Protein AF-A0A2J8SAN3-F1 (afdb_monomer)

Solvent-accessible surface area (backbone atoms only — not comparable to full-atom values): 4499 Å² total; per-residue (Å²): 109,90,75,48,44,76,49,7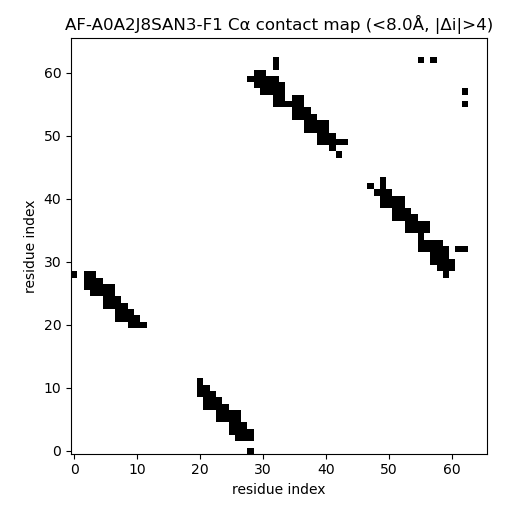3,51,75,64,91,64,97,70,78,79,88,71,86,50,63,51,76,48,78,46,79,68,73,40,73,58,41,80,63,52,72,47,78,49,66,63,98,47,93,93,55,80,66,46,80,47,71,48,48,91,42,38,37,72,78,74,83,88,133

pLDDT: mean 91.6, std 6.85, range [69.81, 97.62]

InterPro domains:
  IPR013783 Immunoglobulin-like fold [G3DSA:2.60.40.10] (1-37)
  IPR036179 Immunoglobulin-like domain superfamily [SSF48726] (2-57)
  IPR042474 Cell surface A33 antigen [PTHR44969] (1-66)

Foldseek 3Di:
DVPFDKDKDADDDPDDPPDDRIDIDGDDDWDQFADKDWDKADDPDPPDDIDIDIAGPDTPPGDDDD

Mean predicted aligned error: 6.21 Å

Organism: Pongo abelii (NCBI:txid9601)

Secondary structure (DSSP, 8-state):
-TT-EEEEEE---SS---S--EEEEEE---BPPPPPEEEEES---TT---EEEEE-S--BSPP---

Sequence (66 aa):
MADNGTYECSVSLMSDLEGTTKSRVRLLVLVPPSQPECIIEGETIIGNNIQLTCQSKEGSPTPQYS

Structure (mmCIF, N/CA/C/O backbone):
data_AF-A0A2J8SAN3-F1
#
_entry.id   AF-A0A2J8SAN3-F1
#
loop_
_atom_site.group_PDB
_atom_site.id
_atom_site.type_symbol
_atom_site.label_atom_id
_atom_site.label_alt_id
_atom_site.label_comp_id
_atom_site.label_asym_id
_atom_site.label_entity_id
_atom_site.label_seq_id
_atom_site.pdbx_PDB_ins_code
_atom_site.Cartn_x
_atom_site.Cartn_y
_atom_site.Cartn_z
_atom_site.occupancy
_atom_site.B_iso_or_equiv
_atom_site.auth_seq_id
_atom_site.auth_comp_id
_atom_site.auth_asym_id
_atom_site.auth_atom_id
_atom_site.pdbx_PDB_model_num
ATOM 1 N N . MET A 1 1 ? -2.900 -2.718 -8.160 1.00 79.00 1 MET A N 1
ATOM 2 C CA . MET A 1 1 ? -1.737 -3.390 -7.527 1.00 79.00 1 MET A CA 1
ATOM 3 C C . MET A 1 1 ? -1.070 -4.400 -8.449 1.00 79.00 1 MET A C 1
ATOM 5 O O . MET A 1 1 ? 0.140 -4.522 -8.356 1.00 79.00 1 MET A O 1
ATOM 9 N N . ALA A 1 2 ? -1.814 -5.108 -9.311 1.00 91.31 2 ALA A N 1
ATOM 10 C CA . ALA A 1 2 ? -1.250 -6.106 -10.227 1.00 91.31 2 ALA A CA 1
ATOM 11 C C . ALA A 1 2 ? -0.122 -5.561 -11.127 1.00 91.31 2 ALA A C 1
ATOM 13 O O . ALA A 1 2 ? 0.821 -6.286 -11.411 1.00 91.31 2 ALA A O 1
ATOM 14 N N . ASP A 1 3 ? -0.179 -4.273 -11.483 1.00 94.50 3 ASP A N 1
ATOM 15 C CA . ASP A 1 3 ? 0.838 -3.612 -12.313 1.00 94.50 3 ASP A CA 1
ATOM 16 C C . ASP A 1 3 ? 2.031 -3.045 -11.518 1.00 94.50 3 ASP A C 1
ATOM 18 O O . ASP A 1 3 ? 2.894 -2.369 -12.071 1.00 94.50 3 ASP A O 1
ATOM 22 N N . ASN A 1 4 ? 2.105 -3.268 -10.200 1.00 95.56 4 ASN A N 1
ATOM 23 C CA . ASN A 1 4 ? 3.301 -2.889 -9.449 1.00 95.56 4 ASN A CA 1
ATOM 24 C C . ASN A 1 4 ? 4.472 -3.766 -9.868 1.00 95.56 4 ASN A C 1
ATOM 26 O O . ASN A 1 4 ? 4.425 -4.987 -9.731 1.00 95.56 4 ASN A O 1
ATOM 30 N N . GLY A 1 5 ? 5.565 -3.142 -10.291 1.00 96.06 5 GLY A N 1
ATOM 31 C CA . GLY A 1 5 ? 6.727 -3.906 -10.704 1.00 96.06 5 GLY A CA 1
ATOM 32 C C . GLY A 1 5 ? 7.824 -3.074 -11.332 1.00 96.06 5 GLY A C 1
ATOM 33 O O . GLY A 1 5 ? 7.724 -1.857 -11.499 1.00 96.06 5 GLY A O 1
ATOM 34 N N . THR A 1 6 ? 8.898 -3.770 -11.681 1.00 97.62 6 THR A N 1
ATOM 35 C CA . THR A 1 6 ? 9.966 -3.226 -12.512 1.00 97.62 6 THR A CA 1
ATOM 36 C C . THR A 1 6 ? 9.781 -3.769 -13.915 1.00 97.62 6 THR A C 1
ATOM 38 O O . THR A 1 6 ? 9.819 -4.980 -14.121 1.00 97.62 6 THR A O 1
ATOM 41 N N . TYR A 1 7 ? 9.601 -2.870 -14.870 1.00 97.31 7 TYR A N 1
ATOM 42 C CA . TYR A 1 7 ? 9.436 -3.198 -16.277 1.00 97.31 7 TYR A CA 1
ATOM 43 C C . TYR A 1 7 ? 10.755 -2.948 -17.005 1.00 97.31 7 TYR A C 1
ATOM 45 O O . TYR A 1 7 ? 11.444 -1.965 -16.728 1.00 97.31 7 TYR A O 1
ATOM 53 N N . GLU A 1 8 ? 11.112 -3.840 -17.926 1.00 97.00 8 GLU A N 1
ATOM 54 C CA . GLU A 1 8 ? 12.298 -3.719 -18.774 1.00 97.00 8 GLU A CA 1
ATOM 55 C C . GLU A 1 8 ? 11.858 -3.621 -20.235 1.00 97.00 8 GLU A C 1
ATOM 57 O O . GLU A 1 8 ? 11.162 -4.493 -20.749 1.00 97.00 8 GLU A O 1
ATOM 62 N N . CYS A 1 9 ? 12.284 -2.555 -20.903 1.00 94.19 9 CYS A N 1
ATOM 63 C CA . CYS A 1 9 ? 12.242 -2.456 -22.351 1.00 94.19 9 CYS A CA 1
ATOM 64 C C . CYS A 1 9 ? 13.544 -3.039 -22.905 1.00 94.19 9 CYS A C 1
ATOM 66 O O . CYS A 1 9 ? 14.621 -2.669 -22.433 1.00 94.19 9 CYS A O 1
ATOM 68 N N . SER A 1 10 ? 13.450 -3.935 -23.890 1.00 92.06 10 SER A N 1
ATOM 69 C CA . SER A 1 10 ? 14.609 -4.530 -24.558 1.00 92.06 10 SER A CA 1
ATOM 70 C C . SER A 1 10 ? 14.434 -4.498 -26.071 1.00 92.06 10 SER A C 1
ATOM 72 O O . SER A 1 10 ? 13.348 -4.783 -26.574 1.00 92.06 10 SER A O 1
ATOM 74 N N . VAL A 1 11 ? 15.501 -4.143 -26.782 1.00 89.94 11 VAL A N 1
ATOM 75 C CA . VAL A 1 11 ? 15.524 -4.054 -28.245 1.00 89.94 11 VAL A CA 1
ATOM 76 C C . VA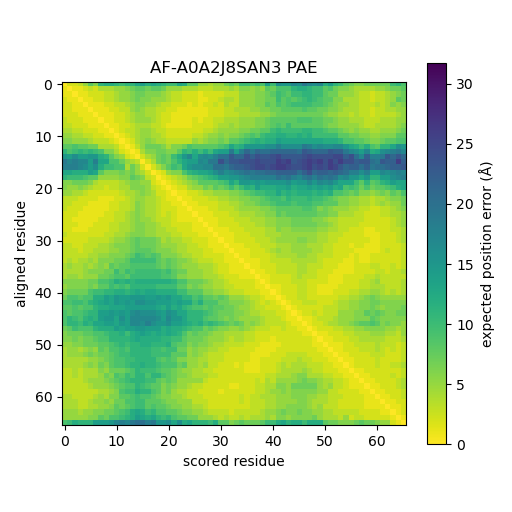L A 1 11 ? 16.481 -5.114 -28.786 1.00 89.94 11 VAL A C 1
ATOM 78 O O . VAL A 1 11 ? 17.624 -5.196 -28.338 1.00 89.94 11 VAL A O 1
ATOM 81 N N . SER A 1 12 ? 16.025 -5.922 -29.749 1.00 86.25 12 SER A N 1
ATOM 82 C CA . SER A 1 12 ? 16.872 -6.890 -30.457 1.00 86.25 12 SER A CA 1
ATOM 83 C C . SER A 1 12 ? 17.161 -6.414 -31.880 1.00 86.25 12 SER A C 1
ATOM 85 O O . SER A 1 12 ? 16.262 -6.395 -32.722 1.00 86.25 12 SER A O 1
ATOM 87 N N . LEU A 1 13 ? 18.414 -6.061 -32.157 1.00 81.12 13 LEU A N 1
ATOM 88 C CA . LEU A 1 13 ? 18.898 -5.720 -33.496 1.00 81.12 13 LEU A CA 1
ATOM 89 C C . LEU A 1 13 ? 19.777 -6.864 -34.016 1.00 81.12 13 LEU A C 1
ATOM 91 O O . LEU A 1 13 ? 20.558 -7.439 -33.259 1.00 81.12 13 LEU A O 1
ATOM 95 N N . MET A 1 14 ? 19.625 -7.227 -35.294 1.00 76.00 14 MET A N 1
ATOM 96 C CA . MET A 1 14 ? 20.392 -8.325 -35.912 1.00 76.00 14 MET A CA 1
ATOM 97 C C . MET A 1 14 ? 21.829 -7.913 -36.277 1.00 76.00 14 MET A C 1
ATOM 99 O O . MET A 1 14 ? 22.708 -8.762 -36.382 1.00 76.00 14 MET A O 1
ATOM 103 N N . SER A 1 15 ? 22.067 -6.615 -36.445 1.00 74.56 15 SER A N 1
ATOM 104 C CA . SER A 1 15 ? 23.364 -5.983 -36.687 1.00 74.56 15 SER A CA 1
ATOM 105 C C . SER A 1 15 ? 23.283 -4.540 -36.176 1.00 74.56 15 SER A C 1
ATOM 107 O O . SER A 1 15 ? 22.209 -3.950 -36.259 1.00 74.56 15 SER A O 1
ATOM 109 N N . ASP A 1 16 ? 24.393 -4.013 -35.654 1.00 71.00 16 ASP A N 1
ATOM 110 C CA . ASP A 1 16 ? 24.511 -2.819 -34.793 1.00 71.00 16 ASP A CA 1
ATOM 111 C C . ASP A 1 16 ? 23.953 -2.970 -33.369 1.00 71.00 16 ASP A C 1
ATOM 113 O O . ASP A 1 16 ? 22.762 -2.847 -33.100 1.00 71.00 16 ASP A O 1
ATOM 117 N N . LEU A 1 17 ? 24.877 -3.203 -32.432 1.00 69.81 17 LEU A N 1
ATOM 118 C CA . LEU A 1 17 ? 24.652 -3.202 -30.981 1.00 69.81 17 LEU A CA 1
ATOM 119 C C . LEU A 1 17 ? 25.254 -1.957 -30.301 1.00 69.81 17 LEU A C 1
ATOM 121 O O . LEU A 1 17 ? 25.326 -1.913 -29.073 1.00 69.81 17 LEU A O 1
ATOM 125 N N . GLU A 1 18 ? 25.705 -0.954 -31.061 1.00 74.75 18 GLU A N 1
ATOM 126 C CA . GLU A 1 18 ? 26.173 0.304 -30.472 1.00 74.75 18 GLU A CA 1
ATOM 127 C C . GLU A 1 18 ? 24.991 1.085 -29.871 1.00 74.75 18 GLU A C 1
ATOM 129 O O . GLU A 1 18 ? 24.097 1.542 -30.578 1.00 74.75 18 GLU A O 1
ATOM 134 N N . GLY A 1 19 ? 24.980 1.230 -28.542 1.00 76.88 19 GLY A N 1
ATOM 135 C CA . GLY A 1 19 ? 23.981 2.009 -27.803 1.00 76.88 19 GLY A CA 1
ATOM 136 C C . GLY A 1 19 ? 23.329 1.261 -26.634 1.00 76.88 19 GLY A C 1
ATOM 137 O O . GLY A 1 19 ? 23.711 0.151 -26.264 1.00 76.88 19 GLY A O 1
ATOM 138 N N . THR A 1 20 ? 22.328 1.889 -26.014 1.00 83.12 20 THR A N 1
ATOM 139 C CA . THR A 1 20 ? 21.572 1.312 -24.891 1.00 83.12 20 THR A CA 1
ATOM 140 C C . THR A 1 20 ? 20.473 0.386 -25.411 1.00 83.12 20 THR A C 1
ATOM 142 O O . THR A 1 20 ? 19.450 0.846 -25.909 1.00 83.12 20 THR A O 1
ATOM 145 N N . THR A 1 21 ? 20.652 -0.925 -25.261 1.0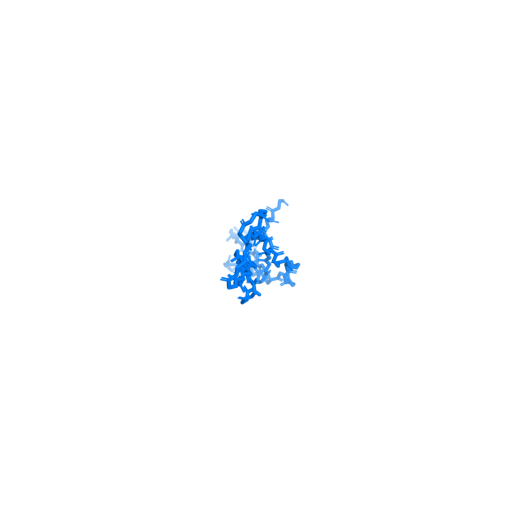0 87.31 21 THR A N 1
ATOM 146 C CA . THR A 1 21 ? 19.702 -1.943 -25.757 1.00 87.31 21 THR A CA 1
ATOM 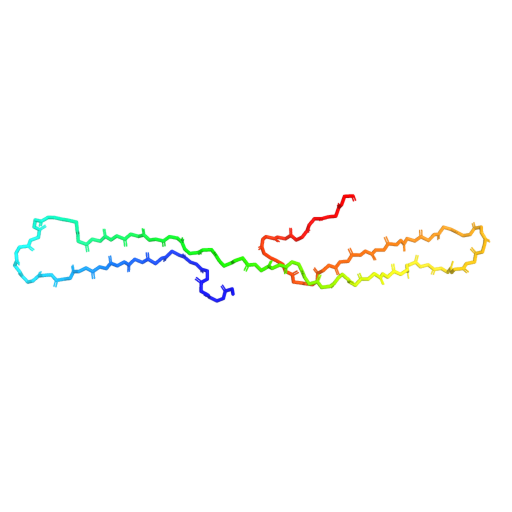147 C C . THR A 1 21 ? 18.604 -2.302 -24.759 1.00 87.31 21 THR A C 1
ATOM 149 O O . THR A 1 21 ? 17.633 -2.976 -25.115 1.00 87.31 21 THR A O 1
ATOM 152 N N . LYS A 1 22 ? 18.747 -1.865 -23.501 1.00 91.81 22 LYS A N 1
ATOM 153 C CA . LYS A 1 22 ? 17.811 -2.142 -22.412 1.00 91.81 22 LYS A CA 1
ATOM 154 C C . LYS A 1 22 ? 17.612 -0.935 -21.510 1.00 91.81 22 LYS A C 1
ATOM 156 O O . LYS A 1 22 ? 18.573 -0.260 -21.155 1.00 91.81 22 LYS A O 1
ATOM 161 N N . SER A 1 23 ? 16.376 -0.713 -21.076 1.00 94.06 23 SER A N 1
ATOM 162 C CA . SER A 1 23 ? 16.034 0.328 -20.103 1.00 94.06 23 SER A CA 1
ATOM 163 C C . SER A 1 23 ? 14.996 -0.184 -19.112 1.00 94.06 23 SER A C 1
ATOM 165 O O . SER A 1 23 ? 14.104 -0.942 -19.490 1.00 94.06 23 SER A O 1
ATOM 167 N N . ARG A 1 24 ? 15.111 0.215 -17.841 1.00 96.88 24 ARG A N 1
ATOM 168 C CA . ARG A 1 24 ? 14.213 -0.220 -16.764 1.00 96.88 24 ARG A CA 1
ATOM 169 C C . ARG A 1 24 ? 13.443 0.949 -16.175 1.00 96.88 24 ARG A C 1
ATOM 171 O O . ARG A 1 24 ? 13.998 2.025 -15.976 1.00 96.88 24 ARG A O 1
ATOM 178 N N . VAL A 1 25 ? 12.192 0.693 -15.812 1.00 97.06 25 VAL A N 1
ATOM 179 C CA . VAL A 1 25 ? 11.337 1.625 -15.074 1.00 97.06 25 VAL A CA 1
ATOM 180 C C . VAL A 1 25 ? 10.672 0.903 -13.910 1.00 97.06 25 VAL A C 1
ATOM 182 O O . VAL A 1 25 ? 10.289 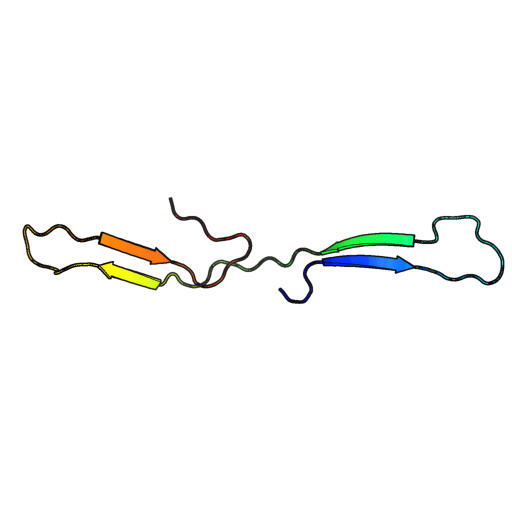-0.259 -14.026 1.00 97.06 25 VAL A O 1
ATOM 185 N N . ARG A 1 26 ? 10.537 1.587 -12.772 1.00 97.00 26 ARG A N 1
ATOM 186 C CA . ARG A 1 26 ? 9.796 1.084 -11.613 1.00 97.00 26 ARG A CA 1
ATOM 187 C C . ARG A 1 26 ? 8.431 1.757 -11.568 1.00 97.00 26 ARG A C 1
ATOM 189 O O . ARG A 1 26 ? 8.361 2.976 -11.440 1.00 97.00 26 ARG A O 1
ATOM 196 N N . LEU A 1 27 ? 7.372 0.960 -11.644 1.00 96.62 27 LEU A N 1
ATOM 197 C CA . LEU A 1 27 ? 5.996 1.419 -11.524 1.00 96.62 27 LEU A CA 1
ATOM 198 C C . LEU A 1 27 ? 5.489 1.151 -10.106 1.00 96.62 27 LEU A C 1
ATOM 200 O O . LEU A 1 27 ? 5.540 0.018 -9.621 1.00 96.62 27 LEU A O 1
ATOM 204 N N . LEU A 1 28 ? 5.017 2.213 -9.452 1.00 95.50 28 LEU A N 1
ATOM 205 C CA . LEU A 1 28 ? 4.335 2.152 -8.165 1.00 95.50 28 LEU A CA 1
ATOM 206 C C . LEU A 1 28 ? 2.938 2.763 -8.304 1.00 95.50 28 LEU A C 1
ATOM 208 O O . LEU A 1 28 ? 2.785 3.955 -8.552 1.00 95.50 28 LEU A O 1
ATOM 212 N N . VAL A 1 29 ? 1.929 1.928 -8.118 1.00 95.88 29 VAL A N 1
ATOM 213 C CA . VAL A 1 29 ? 0.512 2.258 -8.084 1.00 95.88 29 VAL A CA 1
ATOM 214 C C . VAL A 1 29 ? 0.152 2.647 -6.661 1.00 95.88 29 VAL A C 1
ATOM 216 O O . VAL A 1 29 ? 0.264 1.836 -5.739 1.00 95.88 29 VAL A O 1
ATOM 219 N N . LEU A 1 30 ? -0.297 3.888 -6.508 1.00 95.31 30 LEU A N 1
ATOM 220 C CA . LEU A 1 30 ? -0.784 4.432 -5.250 1.00 95.31 30 LEU A CA 1
ATOM 221 C C . LEU A 1 30 ? -2.298 4.278 -5.173 1.00 95.31 30 LEU A C 1
ATOM 223 O O . LEU A 1 30 ? -2.997 4.398 -6.180 1.00 95.31 30 LEU A O 1
ATOM 227 N N . VAL A 1 31 ? -2.790 4.016 -3.967 1.00 95.06 31 VAL A N 1
ATOM 228 C CA . VAL A 1 31 ? -4.220 3.869 -3.696 1.00 95.06 31 VAL A CA 1
ATOM 229 C C . VAL A 1 31 ? -4.532 4.681 -2.445 1.00 95.06 31 VAL A C 1
ATOM 231 O O . VAL A 1 31 ? -3.852 4.487 -1.433 1.00 95.06 31 VAL A O 1
ATOM 234 N N . PRO A 1 32 ? -5.511 5.599 -2.487 1.00 95.19 32 PRO A N 1
ATOM 235 C CA . PRO A 1 32 ? -5.921 6.312 -1.287 1.00 95.19 32 PRO A CA 1
ATOM 236 C C . PRO A 1 32 ? -6.453 5.322 -0.238 1.00 95.19 32 PRO A C 1
ATOM 238 O O . PRO A 1 32 ? -7.009 4.288 -0.613 1.00 95.19 32 PRO A O 1
ATOM 241 N N . PRO A 1 33 ? -6.312 5.618 1.065 1.00 96.06 33 PRO A N 1
ATOM 242 C CA . PRO A 1 33 ? -6.961 4.825 2.096 1.00 96.06 33 PRO A CA 1
ATOM 243 C C . PRO A 1 33 ? -8.465 4.710 1.835 1.00 96.06 33 PRO A C 1
ATOM 245 O O . PRO A 1 33 ? -9.114 5.700 1.486 1.00 96.06 33 PRO A O 1
ATOM 248 N N . SER A 1 34 ? -9.031 3.520 2.026 1.00 95.75 34 SER A N 1
ATOM 249 C CA . SER A 1 34 ? -10.486 3.350 2.004 1.00 95.75 34 SER A CA 1
ATOM 250 C C . SER A 1 34 ? -11.137 4.122 3.153 1.00 95.75 34 SER A C 1
ATOM 252 O O . SER A 1 34 ? -10.466 4.518 4.112 1.00 95.75 34 SER A O 1
ATOM 254 N N . GLN A 1 35 ? -12.464 4.267 3.115 1.00 95.62 35 GLN A N 1
ATOM 255 C CA . GLN A 1 35 ? -13.204 4.701 4.299 1.00 95.62 35 GLN A CA 1
ATOM 256 C C . GLN A 1 35 ? -12.825 3.800 5.494 1.00 95.62 35 GLN A C 1
ATOM 258 O O . GLN A 1 35 ? -12.789 2.576 5.325 1.00 95.62 35 GLN A O 1
ATOM 263 N N . PRO A 1 36 ? -12.472 4.376 6.657 1.00 95.62 36 PRO A N 1
ATOM 264 C CA . PRO A 1 36 ? -12.078 3.589 7.812 1.00 95.62 36 PRO A CA 1
ATOM 265 C C . PRO A 1 36 ? -13.292 2.885 8.410 1.00 95.62 36 PRO A C 1
ATOM 267 O O . PRO A 1 36 ? -14.357 3.479 8.584 1.00 95.62 36 PRO A O 1
ATOM 270 N N . GLU A 1 37 ? -13.106 1.623 8.764 1.00 95.25 37 GLU A N 1
ATOM 271 C CA . GLU A 1 37 ? -14.038 0.874 9.593 1.00 95.25 37 GLU A CA 1
ATOM 272 C C . GLU A 1 37 ? -13.657 1.119 11.045 1.00 95.25 37 GLU A C 1
ATOM 274 O O . GLU A 1 37 ? -12.548 0.777 11.453 1.00 95.25 37 GLU A O 1
ATOM 279 N N . CYS A 1 38 ? -14.553 1.747 11.805 1.00 94.69 38 CYS A N 1
ATOM 280 C CA . CYS A 1 38 ? -14.346 2.013 13.221 1.00 94.69 38 CYS A CA 1
ATOM 281 C C . CYS A 1 38 ? -15.247 1.116 14.070 1.00 94.69 38 CYS A C 1
ATOM 283 O O . CYS A 1 38 ? -16.442 0.983 13.798 1.00 94.69 38 CYS A O 1
ATOM 285 N N . ILE A 1 39 ? -14.658 0.497 15.088 1.00 94.44 39 ILE A N 1
ATOM 286 C CA . ILE A 1 39 ? -15.268 -0.547 15.906 1.00 94.44 39 ILE A CA 1
ATOM 287 C C . ILE A 1 39 ? -15.057 -0.202 17.381 1.00 94.44 39 ILE A C 1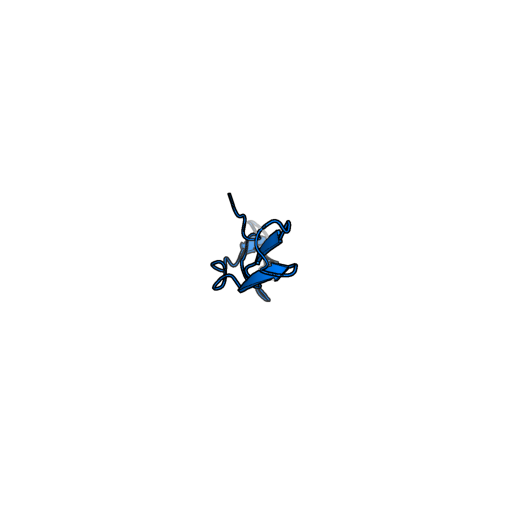
ATOM 289 O O . ILE A 1 39 ? -14.037 0.371 17.771 1.00 94.44 39 ILE A O 1
ATOM 293 N N . ILE A 1 40 ? -16.053 -0.547 18.194 1.00 95.38 40 ILE A N 1
ATOM 294 C CA . ILE A 1 40 ? -15.977 -0.484 19.650 1.00 95.38 40 ILE A CA 1
ATOM 295 C C . ILE A 1 40 ? -15.784 -1.906 20.166 1.00 95.38 40 ILE A C 1
ATOM 297 O O . ILE A 1 40 ? -16.623 -2.775 19.931 1.00 95.38 40 ILE A O 1
ATOM 301 N N . GLU A 1 41 ? -14.691 -2.130 20.880 1.00 95.56 41 GLU A N 1
ATOM 302 C CA . GLU A 1 41 ? -14.391 -3.379 21.565 1.00 95.56 41 GLU A CA 1
ATOM 303 C C . GLU A 1 41 ? -14.649 -3.198 23.067 1.00 95.56 41 GLU A C 1
ATOM 305 O O . GLU A 1 41 ? -14.027 -2.364 23.730 1.00 95.56 41 GLU A O 1
ATOM 310 N N . GLY A 1 42 ? -15.595 -3.973 23.600 1.00 93.06 42 GLY A N 1
ATOM 311 C CA . GLY A 1 42 ? -16.033 -3.914 24.998 1.00 93.06 42 GLY A CA 1
ATOM 312 C C . GLY A 1 42 ? -17.495 -3.488 25.162 1.00 93.06 42 GLY A C 1
ATOM 313 O O . GLY A 1 42 ? -18.185 -3.153 24.200 1.00 93.06 42 GLY A O 1
ATOM 314 N N . GLU A 1 43 ? -17.985 -3.523 26.401 1.00 93.81 43 GLU A N 1
ATOM 315 C CA . GLU A 1 43 ? -19.361 -3.138 26.727 1.00 93.81 43 GLU A CA 1
ATOM 316 C C . GLU A 1 43 ? -19.466 -1.633 26.989 1.00 93.81 43 GLU A C 1
ATOM 318 O O . GLU A 1 43 ? -18.762 -1.087 27.840 1.00 93.81 43 GLU A O 1
ATOM 323 N N . THR A 1 44 ? -20.394 -0.962 26.301 1.00 91.31 44 THR A N 1
ATOM 324 C CA . THR A 1 44 ? -20.630 0.487 26.410 1.00 91.31 44 THR A CA 1
ATOM 325 C C . THR A 1 44 ? -21.423 0.846 27.672 1.00 91.31 44 THR A C 1
ATOM 327 O O . THR A 1 44 ? -22.542 1.359 27.599 1.00 91.31 44 THR A O 1
ATOM 330 N N . ILE A 1 45 ? -20.855 0.542 28.838 1.00 94.94 45 ILE A N 1
ATOM 331 C CA . ILE A 1 45 ? -21.430 0.801 30.162 1.00 94.94 45 ILE A CA 1
ATOM 332 C C . ILE A 1 45 ? -20.559 1.827 30.891 1.00 94.94 45 ILE A C 1
ATOM 334 O O . ILE A 1 45 ? -19.332 1.794 30.821 1.00 94.94 45 ILE A O 1
ATOM 338 N N . ILE A 1 46 ? -21.199 2.755 31.604 1.00 93.56 46 ILE A N 1
ATOM 339 C CA . ILE A 1 46 ? -20.507 3.800 32.366 1.00 93.56 46 ILE A CA 1
ATOM 340 C C . ILE A 1 46 ? -19.578 3.160 33.406 1.00 93.56 46 ILE A C 1
ATOM 342 O O . ILE A 1 46 ? -20.012 2.337 34.207 1.00 93.56 46 ILE A O 1
ATOM 346 N N . GLY A 1 47 ? -18.311 3.582 33.410 1.00 94.69 47 GLY A N 1
ATOM 347 C CA . GLY A 1 47 ? -17.278 3.072 34.316 1.00 94.69 47 GLY A CA 1
ATOM 348 C C . GLY A 1 47 ? -16.456 1.909 33.753 1.00 94.69 47 GLY A C 1
ATOM 349 O O . GLY A 1 47 ? -15.425 1.584 34.338 1.00 94.69 47 GLY A O 1
ATOM 350 N N . ASN A 1 48 ? -16.853 1.326 32.615 1.00 95.19 48 ASN A N 1
ATOM 351 C CA . ASN A 1 48 ? -16.069 0.294 31.939 1.00 95.19 48 ASN A CA 1
ATOM 352 C C . ASN A 1 48 ? -15.007 0.904 31.019 1.00 95.19 48 ASN A C 1
ATOM 354 O O . ASN A 1 48 ? -15.219 1.940 30.384 1.00 95.19 48 ASN A O 1
ATOM 358 N N . ASN A 1 49 ? -13.878 0.205 30.902 1.00 95.56 49 ASN A N 1
ATOM 359 C CA . ASN A 1 49 ? -12.890 0.488 29.870 1.00 95.56 49 ASN A CA 1
ATOM 360 C C . ASN A 1 49 ? -13.339 -0.148 28.553 1.00 95.56 49 ASN A C 1
ATOM 362 O O . ASN A 1 49 ? -13.709 -1.322 28.523 1.00 95.56 49 ASN A O 1
ATOM 366 N N . ILE A 1 50 ? -13.255 0.624 27.475 1.00 95.94 50 ILE A N 1
ATOM 367 C CA . ILE A 1 50 ? -13.501 0.164 26.108 1.00 95.94 50 ILE A CA 1
ATOM 368 C C . ILE A 1 50 ? -12.319 0.545 25.223 1.00 95.94 50 ILE A C 1
ATOM 370 O O . ILE A 1 50 ? -11.574 1.479 25.533 1.00 95.94 50 ILE A O 1
ATOM 374 N N . GLN A 1 51 ? -12.175 -0.157 24.107 1.00 95.62 51 GLN A N 1
ATOM 375 C CA . GLN A 1 51 ? -11.179 0.135 23.090 1.00 95.62 51 GLN A CA 1
ATOM 376 C C . GLN A 1 51 ? -11.875 0.547 21.793 1.00 95.62 51 GLN A C 1
ATOM 378 O O . GLN A 1 51 ? -12.804 -0.108 21.330 1.00 95.62 51 GLN A O 1
ATOM 383 N N . LEU A 1 52 ? -11.434 1.663 21.217 1.00 94.50 52 LEU A N 1
ATOM 384 C CA . LEU A 1 52 ? -11.872 2.115 19.901 1.00 94.50 52 LEU A CA 1
ATOM 385 C C . LEU A 1 52 ? -10.789 1.747 18.897 1.00 94.50 52 LEU A C 1
ATOM 387 O O . LEU A 1 52 ? -9.633 2.141 19.060 1.00 94.50 52 LEU A O 1
ATOM 391 N N . THR A 1 53 ? -11.155 0.998 17.867 1.00 93.81 53 THR A N 1
ATOM 392 C CA . THR A 1 53 ? -10.248 0.622 16.782 1.00 93.81 53 THR A CA 1
ATOM 393 C C . THR A 1 53 ? -10.757 1.219 15.480 1.00 93.81 53 THR A C 1
ATOM 395 O O . THR A 1 53 ? -11.961 1.279 15.252 1.00 93.81 53 THR A O 1
ATOM 398 N N . CYS A 1 54 ? -9.852 1.698 14.627 1.00 93.69 54 CYS A N 1
ATOM 399 C CA . CYS A 1 54 ? -10.182 2.140 13.275 1.00 93.69 54 CYS A CA 1
ATOM 400 C C . CYS A 1 54 ? -9.165 1.561 12.291 1.00 93.69 54 CYS A C 1
ATOM 402 O O . CYS A 1 54 ? -7.961 1.571 12.560 1.00 93.69 54 CYS A O 1
ATOM 404 N N . GLN A 1 55 ? -9.645 1.067 11.152 1.00 94.19 55 GLN A N 1
ATOM 405 C CA . GLN A 1 55 ? -8.795 0.494 10.112 1.00 94.19 55 GLN A CA 1
ATOM 406 C C . GLN A 1 55 ? -9.387 0.713 8.716 1.00 94.19 55 GLN A C 1
ATOM 408 O O . GLN A 1 55 ? -10.548 0.412 8.461 1.00 94.19 55 GLN A O 1
ATOM 413 N N . SER A 1 56 ? -8.567 1.188 7.783 1.00 96.00 56 SER A N 1
ATOM 414 C CA . SER A 1 56 ? -8.866 1.201 6.351 1.00 96.00 56 SER A CA 1
ATOM 415 C C . SER A 1 56 ? -8.360 -0.102 5.743 1.00 96.00 56 SER A C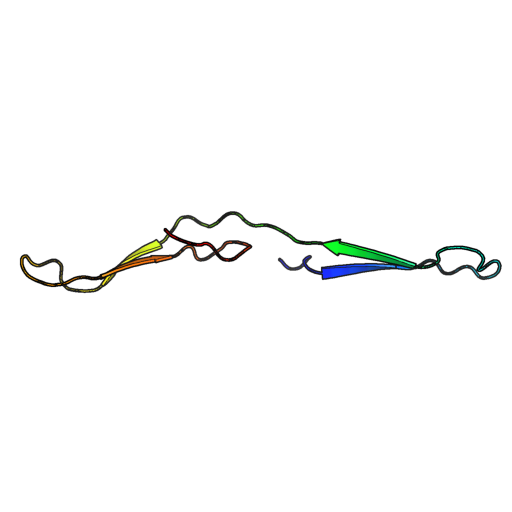 1
ATOM 417 O O . SER A 1 56 ? -7.177 -0.426 5.857 1.00 96.00 56 SER A O 1
ATOM 419 N N . LYS A 1 57 ? -9.260 -0.856 5.104 1.00 93.62 57 LYS A N 1
ATOM 420 C CA . LYS A 1 57 ? -8.946 -2.145 4.466 1.00 93.62 57 LYS A CA 1
ATOM 421 C C . LYS A 1 57 ? -8.017 -2.000 3.268 1.00 93.62 57 LYS A C 1
ATOM 423 O O . LYS A 1 57 ? -7.223 -2.895 2.996 1.00 93.62 57 LYS A O 1
ATOM 428 N N . GLU A 1 58 ? -8.122 -0.881 2.561 1.00 93.56 58 GLU A N 1
ATOM 429 C CA . GLU A 1 58 ? -7.320 -0.604 1.375 1.00 93.56 58 GLU A CA 1
ATOM 430 C C . GLU A 1 58 ? -6.500 0.671 1.560 1.00 93.56 58 GLU A C 1
ATOM 432 O O . GLU A 1 58 ? -6.881 1.573 2.308 1.00 93.5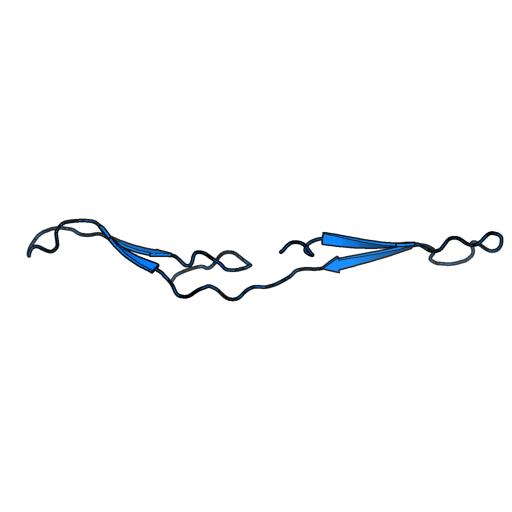6 58 GLU A O 1
ATOM 437 N N . GLY A 1 59 ? -5.365 0.731 0.867 1.00 93.31 59 GLY A N 1
ATOM 438 C CA . GLY A 1 59 ? -4.457 1.871 0.843 1.00 93.31 59 GLY A CA 1
ATOM 439 C C . GLY A 1 59 ? -3.049 1.440 0.443 1.00 93.31 59 GLY A C 1
ATOM 440 O O . GLY A 1 59 ? -2.563 0.388 0.864 1.00 93.31 59 GLY A O 1
ATOM 441 N N . SER A 1 60 ? -2.393 2.231 -0.406 1.00 94.62 60 SER A N 1
ATOM 442 C CA . SER A 1 60 ? -0.997 2.014 -0.785 1.00 94.62 60 SER A CA 1
ATOM 443 C C . SER A 1 60 ? -0.258 3.352 -0.868 1.00 94.62 60 SER A C 1
ATOM 445 O O . SER A 1 60 ? -0.588 4.156 -1.747 1.00 94.62 60 SER A O 1
ATOM 447 N N . PRO A 1 61 ? 0.740 3.605 0.002 1.00 93.12 61 PRO A N 1
ATOM 448 C CA . PRO A 1 61 ? 1.256 2.726 1.066 1.00 93.12 61 PRO A CA 1
ATOM 449 C C . PRO A 1 61 ? 0.248 2.484 2.208 1.00 93.12 61 PRO A C 1
ATOM 451 O O . PRO A 1 61 ? -0.819 3.092 2.231 1.00 93.12 61 PRO A O 1
ATOM 454 N N . THR A 1 62 ? 0.583 1.580 3.138 1.00 92.75 62 THR A N 1
ATOM 455 C CA . THR A 1 62 ? -0.283 1.231 4.277 1.00 92.75 62 THR A CA 1
ATOM 456 C C . THR A 1 62 ? -0.742 2.491 5.025 1.00 92.75 62 THR A C 1
ATOM 458 O O . THR A 1 62 ? 0.119 3.276 5.437 1.00 92.75 62 THR A O 1
ATOM 461 N N . PRO A 1 63 ? -2.060 2.690 5.218 1.00 94.06 63 PRO A N 1
ATOM 462 C CA . PRO A 1 63 ? -2.594 3.840 5.943 1.00 94.06 63 PRO A CA 1
ATOM 463 C C . PRO A 1 63 ? -2.042 3.934 7.371 1.00 94.06 63 PRO A C 1
ATOM 465 O O . PRO A 1 63 ? -1.875 2.918 8.046 1.00 94.06 63 PRO A O 1
ATOM 468 N N . GLN A 1 64 ? -1.783 5.156 7.837 1.00 92.75 64 GLN A N 1
ATOM 469 C CA . GLN A 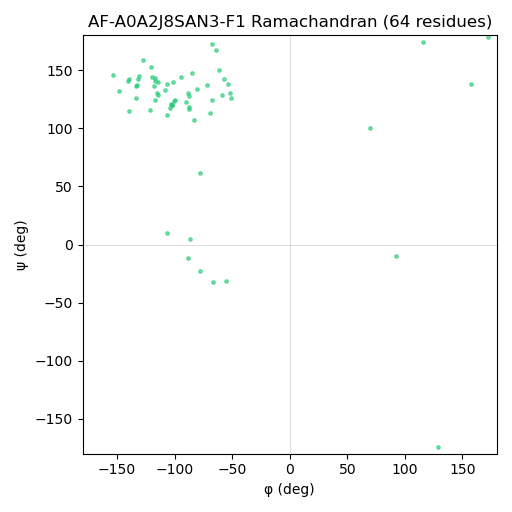1 64 ? -1.368 5.445 9.212 1.00 92.75 64 GLN A CA 1
ATOM 470 C C . GLN A 1 64 ? -2.384 6.373 9.882 1.00 92.75 64 GLN A C 1
ATOM 472 O O . GLN A 1 64 ? -2.928 7.264 9.230 1.00 92.75 64 GLN A O 1
ATOM 477 N N . TYR A 1 65 ? -2.613 6.162 11.178 1.00 87.12 65 TYR A N 1
ATOM 478 C CA . TYR A 1 65 ? -3.497 6.968 12.023 1.00 87.12 65 TYR A CA 1
ATOM 479 C C . TYR A 1 65 ? -2.665 7.613 13.133 1.00 87.12 65 TYR A C 1
ATOM 481 O O . TYR A 1 65 ? -1.798 6.948 13.703 1.00 87.12 65 TYR A O 1
ATOM 489 N N . SER A 1 66 ? -2.912 8.896 13.400 1.00 80.81 66 SER A N 1
ATOM 490 C CA . SER A 1 66 ? -2.199 9.727 14.381 1.00 80.81 66 SER A CA 1
ATOM 491 C C . SER A 1 66 ? -3.156 10.363 15.371 1.00 80.81 66 SER A C 1
ATOM 493 O O . SER A 1 66 ? -4.206 10.841 14.880 1.00 80.81 66 SER A O 1
#

Radius of gyration: 24.33 Å; Cα contacts (8 Å, |Δi|>4): 86; chains: 1; bounding box: 48×18×71 Å